Protein AF-A0A967H2B3-F1 (afdb_monomer_lite)

Foldseek 3Di:
DQADDVCCVVVDPCSFLVFWDPVCNVVVVVQVVCCVVVQKGWDWTWGQGPVRDTDIDIDMDGDDDD

Structure (mmCIF, N/CA/C/O backbone):
data_AF-A0A967H2B3-F1
#
_entry.id   AF-A0A967H2B3-F1
#
loop_
_atom_site.group_PDB
_atom_site.id
_atom_site.type_symbol
_atom_site.label_atom_id
_atom_site.label_alt_id
_atom_site.label_comp_id
_atom_site.label_asym_id
_atom_site.label_entity_id
_atom_site.label_seq_id
_atom_site.pdbx_PDB_ins_code
_atom_site.Cartn_x
_atom_site.Cartn_y
_atom_site.Cartn_z
_atom_site.occupancy
_atom_site.B_iso_or_equiv
_atom_site.auth_seq_id
_atom_site.auth_comp_id
_atom_site.auth_asym_id
_atom_site.auth_atom_id
_atom_site.pdbx_PDB_model_num
ATOM 1 N N . MET A 1 1 ? 4.216 -7.494 12.361 1.00 83.88 1 MET A N 1
ATOM 2 C CA . MET A 1 1 ? 4.143 -6.017 12.256 1.00 83.88 1 MET A CA 1
ATOM 3 C C . MET A 1 1 ? 2.707 -5.509 12.106 1.00 83.88 1 MET A C 1
ATOM 5 O O . MET A 1 1 ? 2.321 -4.665 12.899 1.00 83.88 1 MET A O 1
ATOM 9 N N . PHE A 1 2 ? 1.908 -6.024 11.161 1.00 93.75 2 PHE A N 1
ATOM 10 C CA . PHE A 1 2 ? 0.555 -5.497 10.870 1.00 93.75 2 PHE A CA 1
ATOM 11 C C . PHE A 1 2 ? -0.620 -6.343 11.397 1.00 93.75 2 PHE A C 1
ATOM 13 O O . PHE A 1 2 ? -1.779 -5.968 11.227 1.00 93.75 2 PHE A O 1
ATOM 20 N N . GLY A 1 3 ? -0.330 -7.483 12.030 1.00 95.69 3 GLY A N 1
ATOM 21 C CA . GLY A 1 3 ? -1.337 -8.379 12.613 1.00 95.69 3 GLY A CA 1
ATOM 22 C C . GLY A 1 3 ? -2.036 -9.310 11.619 1.00 95.69 3 GLY A C 1
ATOM 23 O O . GLY A 1 3 ? -2.952 -10.017 12.018 1.00 95.69 3 GLY A O 1
ATOM 24 N N . TYR A 1 4 ? -1.623 -9.317 10.350 1.00 94.62 4 TYR A N 1
ATOM 25 C CA . TYR A 1 4 ? -2.128 -10.242 9.335 1.00 94.62 4 TYR A CA 1
ATOM 26 C C . TYR A 1 4 ? -1.204 -11.444 9.165 1.00 94.62 4 TYR A C 1
ATOM 28 O O . TYR A 1 4 ? 0.019 -11.311 9.254 1.00 94.62 4 TYR A O 1
ATOM 36 N N . GLU A 1 5 ? -1.806 -12.588 8.868 1.00 94.75 5 GLU A N 1
ATOM 37 C CA . GLU A 1 5 ? -1.110 -13.800 8.463 1.00 94.75 5 GLU A CA 1
ATOM 38 C C . GLU A 1 5 ? -0.632 -13.690 7.006 1.00 94.75 5 GLU A C 1
ATOM 40 O O . GLU A 1 5 ? -1.324 -13.088 6.179 1.00 94.75 5 GLU A O 1
ATOM 45 N N . PRO A 1 6 ? 0.495 -14.324 6.631 1.00 91.62 6 PRO A N 1
ATOM 46 C CA . PRO A 1 6 ? 1.010 -14.276 5.261 1.00 91.62 6 PRO A CA 1
ATOM 47 C C . PRO A 1 6 ? -0.006 -14.709 4.197 1.00 91.62 6 PRO A C 1
ATOM 49 O O . PRO A 1 6 ? -0.058 -14.114 3.125 1.00 91.62 6 PRO A O 1
ATOM 52 N N . ARG A 1 7 ? -0.856 -15.703 4.499 1.00 93.81 7 ARG A N 1
ATOM 53 C CA . ARG A 1 7 ? -1.905 -16.163 3.573 1.00 93.81 7 ARG A CA 1
ATOM 54 C C . ARG A 1 7 ? -2.895 -15.051 3.216 1.00 93.81 7 ARG A C 1
ATOM 56 O O . ARG A 1 7 ? -3.193 -14.863 2.046 1.00 93.81 7 ARG A O 1
ATOM 63 N N . GLU A 1 8 ? -3.280 -14.230 4.198 1.00 91.88 8 GLU A N 1
ATOM 64 C CA . GLU A 1 8 ? -4.209 -13.114 3.985 1.00 91.88 8 GLU A CA 1
ATOM 65 C C . GLU A 1 8 ? -3.617 -12.107 2.987 1.00 91.88 8 GLU A C 1
ATOM 67 O O . GLU A 1 8 ? -4.351 -11.496 2.220 1.00 91.88 8 GLU A O 1
ATOM 72 N N . TYR A 1 9 ? -2.287 -11.976 2.981 1.00 86.06 9 TYR A N 1
ATOM 73 C CA . TYR A 1 9 ? -1.526 -11.120 2.074 1.00 86.06 9 TYR A CA 1
ATOM 74 C C . TYR A 1 9 ? -1.425 -11.686 0.651 1.00 86.06 9 TYR A C 1
ATOM 76 O O . TYR A 1 9 ? -1.475 -10.935 -0.319 1.00 86.06 9 TYR A O 1
ATOM 84 N N . LEU A 1 10 ? -1.224 -13.001 0.529 1.00 89.44 10 LEU A N 1
ATOM 85 C CA . LEU A 1 10 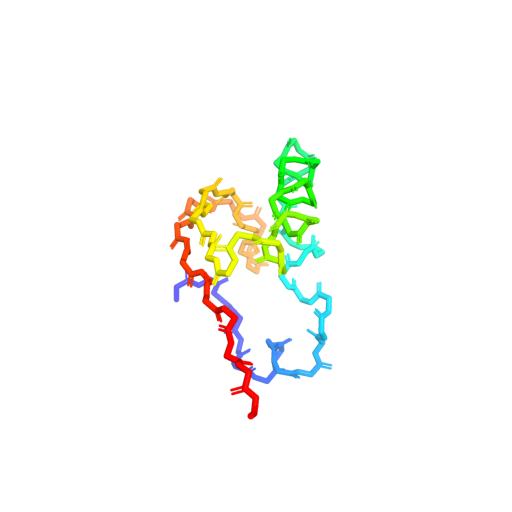? -0.931 -13.676 -0.739 1.00 89.44 10 LEU A CA 1
ATOM 86 C C . LEU A 1 10 ? -2.187 -14.028 -1.543 1.00 89.44 10 LEU A C 1
ATOM 88 O O . LEU A 1 10 ? -2.121 -14.128 -2.767 1.00 89.44 10 LEU A O 1
ATOM 92 N N . GLU A 1 11 ? -3.317 -14.225 -0.868 1.00 92.94 11 GLU A N 1
ATOM 93 C CA . GLU A 1 11 ? -4.575 -14.645 -1.493 1.00 92.94 11 GLU A CA 1
ATOM 94 C C . GLU A 1 11 ? -5.327 -13.490 -2.179 1.00 92.94 11 GLU A C 1
ATOM 96 O O . GLU A 1 11 ? -6.184 -13.735 -3.028 1.00 92.94 11 GLU A O 1
ATOM 101 N N . ASP A 1 12 ? -4.997 -12.231 -1.864 1.00 91.00 12 ASP A N 1
ATOM 102 C CA . ASP A 1 12 ? -5.685 -11.049 -2.388 1.00 91.00 12 ASP A CA 1
ATOM 103 C C . ASP A 1 12 ? -4.708 -10.044 -3.017 1.00 91.00 12 ASP A C 1
ATOM 105 O O . ASP A 1 12 ? -3.964 -9.334 -2.342 1.00 91.00 12 ASP A O 1
ATOM 109 N N . ARG A 1 13 ? -4.760 -9.906 -4.346 1.00 86.62 13 ARG A N 1
ATOM 110 C CA . ARG A 1 13 ? -3.962 -8.903 -5.076 1.00 86.62 13 ARG A CA 1
ATOM 111 C C . ARG A 1 13 ? -4.320 -7.460 -4.712 1.00 86.62 13 ARG A C 1
ATOM 113 O O . ARG A 1 13 ? -3.492 -6.571 -4.891 1.00 86.62 13 ARG A O 1
ATOM 120 N N . ASN A 1 14 ? -5.518 -7.225 -4.184 1.00 90.56 14 ASN A N 1
ATOM 121 C CA . ASN A 1 14 ? -5.959 -5.919 -3.709 1.00 90.56 14 ASN A CA 1
ATOM 122 C C . ASN A 1 14 ? -5.657 -5.697 -2.223 1.00 90.56 14 ASN A C 1
ATOM 124 O O . ASN A 1 14 ? -6.047 -4.664 -1.675 1.00 90.56 14 ASN A O 1
ATOM 128 N N . PHE A 1 15 ? -4.938 -6.616 -1.568 1.00 93.94 15 PHE A N 1
ATOM 129 C CA . PHE A 1 15 ? -4.750 -6.583 -0.125 1.00 93.94 15 PHE A CA 1
ATOM 130 C C . PHE A 1 15 ? -4.171 -5.256 0.367 1.00 93.94 15 PHE A C 1
ATOM 132 O O . PHE A 1 15 ? -4.712 -4.646 1.295 1.00 93.94 15 PHE A O 1
ATOM 139 N N . VAL A 1 16 ? -3.090 -4.808 -0.278 1.00 91.38 16 VAL A N 1
ATOM 140 C CA . VAL A 1 16 ? -2.415 -3.547 0.036 1.00 91.38 16 VAL A CA 1
ATOM 141 C C . VAL A 1 16 ? -3.277 -2.333 -0.317 1.00 91.38 16 VAL A C 1
ATOM 143 O O . VAL A 1 16 ? -3.596 -1.583 0.607 1.00 91.38 16 VAL A O 1
ATOM 146 N N . PRO A 1 17 ? -3.716 -2.125 -1.578 1.00 91.75 17 PRO A N 1
ATOM 147 C CA . PRO A 1 17 ? -4.472 -0.924 -1.939 1.00 91.75 17 PRO A CA 1
ATOM 148 C C . PRO A 1 17 ? -5.788 -0.775 -1.161 1.00 91.75 17 PRO A C 1
ATOM 150 O O . PRO A 1 17 ? -6.167 0.345 -0.832 1.00 91.75 17 PRO A O 1
ATOM 153 N N . ALA A 1 18 ? -6.448 -1.874 -0.779 1.00 94.25 18 ALA A N 1
ATOM 154 C CA . ALA A 1 18 ? -7.671 -1.832 0.030 1.00 94.25 18 ALA A CA 1
ATOM 155 C C . ALA A 1 18 ? -7.446 -1.421 1.501 1.00 94.25 18 ALA A C 1
ATOM 157 O O . ALA A 1 18 ? -8.408 -1.164 2.226 1.00 94.25 18 ALA A O 1
ATOM 158 N N . ARG A 1 19 ? -6.193 -1.393 1.971 1.00 95.88 19 ARG A N 1
ATOM 159 C CA . ARG A 1 19 ? -5.813 -1.098 3.366 1.00 95.88 19 ARG A CA 1
ATOM 160 C C . ARG A 1 19 ? -4.955 0.160 3.497 1.00 95.88 19 ARG A C 1
ATOM 162 O O . ARG A 1 19 ? -4.461 0.448 4.584 1.00 95.88 19 ARG A O 1
ATOM 169 N N . VAL A 1 20 ? -4.791 0.917 2.419 1.00 97.38 20 VAL A N 1
ATOM 170 C CA . VAL A 1 20 ? -4.157 2.239 2.439 1.00 97.38 20 VAL A CA 1
ATOM 171 C C . VAL A 1 20 ? -5.146 3.255 3.006 1.00 97.38 20 VAL A C 1
ATOM 173 O O . VAL A 1 20 ? -6.348 3.175 2.747 1.00 97.38 20 VAL A O 1
ATOM 176 N N . HIS A 1 21 ? -4.659 4.204 3.806 1.00 98.00 21 HIS A N 1
ATOM 177 C CA . HIS A 1 21 ? -5.498 5.277 4.331 1.00 98.00 21 HIS A CA 1
ATOM 178 C C . HIS A 1 21 ? -6.164 6.058 3.178 1.00 98.00 21 HIS A C 1
ATOM 180 O O . HIS A 1 21 ? -5.485 6.375 2.199 1.00 98.00 21 HIS A O 1
ATOM 186 N N . PRO A 1 22 ? -7.461 6.418 3.268 1.00 97.12 22 PRO A N 1
ATOM 187 C CA . PRO A 1 22 ? -8.181 7.059 2.162 1.00 97.12 22 PRO A CA 1
ATOM 188 C C . PRO A 1 22 ? -7.524 8.337 1.619 1.00 97.12 22 PRO A C 1
ATOM 190 O O . PRO A 1 22 ? -7.571 8.592 0.420 1.00 97.12 22 PRO A O 1
ATOM 193 N N . GLU A 1 23 ? -6.879 9.118 2.487 1.00 98.12 23 GLU A N 1
ATOM 194 C CA . GLU A 1 23 ? -6.135 10.323 2.086 1.00 98.12 23 GLU A CA 1
ATOM 195 C C . GLU A 1 23 ? -4.894 10.007 1.229 1.00 98.12 23 GLU A C 1
ATOM 197 O O . GLU A 1 23 ? -4.541 10.789 0.349 1.00 98.12 23 GLU A O 1
ATOM 202 N N . ASP A 1 24 ? -4.266 8.848 1.436 1.00 97.38 24 ASP A N 1
ATOM 203 C CA . ASP A 1 24 ? -3.019 8.465 0.763 1.00 97.38 24 ASP A CA 1
ATOM 204 C C . ASP A 1 24 ? -3.294 7.701 -0.549 1.00 97.38 24 ASP A C 1
ATOM 206 O O . ASP A 1 24 ? -2.449 7.657 -1.445 1.00 97.38 24 ASP A O 1
ATOM 210 N N . ALA A 1 25 ? -4.499 7.136 -0.704 1.00 93.88 25 ALA A N 1
ATOM 211 C CA . ALA A 1 25 ? -4.883 6.292 -1.839 1.00 93.88 25 ALA A CA 1
ATOM 212 C C . ALA A 1 25 ? -4.691 6.976 -3.204 1.00 93.88 25 ALA A C 1
ATOM 214 O O . ALA A 1 25 ? -4.223 6.351 -4.158 1.00 93.88 25 ALA A O 1
ATOM 215 N N . SER A 1 26 ? -5.013 8.270 -3.304 1.00 93.81 26 SER A N 1
ATOM 216 C CA . SER A 1 26 ? -4.858 9.022 -4.557 1.00 93.81 26 SER A CA 1
ATOM 217 C C . SER A 1 26 ? -3.387 9.246 -4.935 1.00 93.81 26 SER A C 1
ATOM 219 O O . SER A 1 26 ? -3.027 9.154 -6.113 1.00 93.81 26 SER A O 1
ATOM 221 N N . GLY A 1 27 ? -2.528 9.492 -3.940 1.00 93.25 27 GLY A N 1
ATOM 222 C CA . GLY A 1 27 ? -1.085 9.633 -4.123 1.00 93.25 27 GLY A CA 1
ATOM 223 C C . GLY A 1 27 ? -0.449 8.316 -4.554 1.00 93.25 27 GLY A C 1
ATOM 224 O O . GLY A 1 27 ? 0.275 8.281 -5.550 1.00 93.25 27 GLY A O 1
ATOM 225 N N . LEU A 1 28 ? -0.810 7.222 -3.880 1.00 93.06 28 LEU A N 1
ATOM 226 C CA . LEU A 1 28 ? -0.323 5.885 -4.203 1.00 93.06 28 LEU A CA 1
ATOM 227 C C . LEU A 1 28 ? -0.714 5.470 -5.632 1.00 93.06 28 LEU A C 1
ATOM 229 O O . LEU A 1 28 ? 0.139 5.041 -6.408 1.00 93.06 28 LEU A O 1
ATOM 233 N N . ALA A 1 29 ? -1.976 5.674 -6.027 1.00 91.81 29 ALA A N 1
ATOM 234 C CA . ALA A 1 29 ? -2.447 5.375 -7.382 1.00 91.81 29 ALA A CA 1
ATOM 235 C C . ALA A 1 29 ? -1.680 6.162 -8.460 1.00 91.81 29 ALA A C 1
ATOM 237 O O . ALA A 1 29 ? -1.342 5.617 -9.514 1.00 91.81 29 ALA A O 1
ATOM 238 N N . ARG A 1 30 ? -1.355 7.435 -8.192 1.00 92.81 30 ARG A N 1
ATOM 239 C CA . ARG A 1 30 ? -0.531 8.253 -9.093 1.00 92.81 30 ARG A CA 1
ATOM 240 C C . ARG A 1 30 ? 0.895 7.713 -9.203 1.00 92.81 30 ARG A C 1
ATOM 242 O O . ARG A 1 30 ? 1.422 7.675 -10.312 1.00 92.81 30 ARG A O 1
ATOM 249 N N . GLY A 1 31 ? 1.497 7.288 -8.091 1.00 92.94 31 GLY A N 1
ATOM 250 C CA . GLY A 1 31 ? 2.814 6.649 -8.078 1.00 92.94 31 GLY A CA 1
ATOM 251 C C . GLY A 1 31 ? 2.837 5.390 -8.944 1.00 92.94 31 GLY A C 1
ATOM 252 O O . GLY A 1 31 ? 3.646 5.285 -9.867 1.00 92.94 31 GLY A O 1
ATOM 253 N N . PHE A 1 32 ? 1.878 4.481 -8.739 1.00 91.75 32 PHE A N 1
ATOM 254 C CA . PHE A 1 32 ? 1.743 3.261 -9.544 1.00 91.75 32 PHE A CA 1
ATOM 255 C C . PHE A 1 32 ? 1.560 3.542 -11.041 1.00 91.75 32 PHE A C 1
ATOM 257 O O . PHE A 1 32 ? 2.152 2.851 -11.869 1.00 91.75 32 PHE A O 1
ATOM 264 N N . ALA A 1 33 ? 0.802 4.580 -11.410 1.00 92.19 33 ALA A N 1
ATOM 265 C CA . ALA A 1 33 ? 0.635 4.971 -12.811 1.00 92.19 33 ALA A CA 1
ATOM 266 C C . ALA A 1 33 ? 1.952 5.420 -13.482 1.00 92.19 33 ALA A C 1
ATOM 268 O O . ALA A 1 33 ? 2.072 5.355 -14.707 1.00 92.19 33 ALA A O 1
ATOM 269 N N . GLN A 1 34 ? 2.936 5.875 -12.699 1.00 92.81 34 GLN A N 1
ATOM 270 C CA . GLN A 1 34 ? 4.260 6.270 -13.190 1.00 92.81 34 GLN A CA 1
ATOM 271 C C . GLN A 1 34 ? 5.310 5.159 -13.060 1.00 92.81 34 GLN A C 1
ATOM 273 O O . GLN A 1 34 ? 6.305 5.206 -13.781 1.00 92.81 34 GLN A O 1
ATOM 278 N N . LEU A 1 35 ? 5.089 4.143 -12.215 1.00 94.81 35 LEU A N 1
ATOM 279 C CA . LEU A 1 35 ? 6.047 3.063 -11.939 1.00 94.81 35 LEU A CA 1
ATOM 280 C C . LEU A 1 35 ? 6.561 2.388 -13.217 1.00 94.81 35 LEU A C 1
ATOM 282 O O . LEU A 1 35 ? 7.766 2.260 -13.404 1.00 94.81 35 LEU A O 1
ATOM 286 N N . PHE A 1 36 ? 5.668 2.018 -14.137 1.00 91.25 36 PHE A N 1
ATOM 287 C CA . PHE A 1 36 ? 6.064 1.360 -15.389 1.00 91.25 36 PHE A CA 1
ATOM 288 C C . PHE A 1 36 ? 6.837 2.274 -16.348 1.00 91.25 36 PHE A C 1
ATOM 290 O O . PHE A 1 36 ? 7.562 1.783 -17.205 1.00 91.25 36 PHE A O 1
ATOM 297 N N . LYS A 1 37 ? 6.715 3.599 -16.205 1.00 93.44 37 LYS A N 1
ATOM 298 C CA . LYS A 1 37 ? 7.479 4.570 -17.003 1.00 93.44 37 LYS A CA 1
ATOM 299 C C . LYS A 1 37 ? 8.839 4.872 -16.379 1.00 93.44 37 LYS A C 1
ATOM 301 O O . LYS A 1 37 ? 9.825 4.987 -17.095 1.00 93.44 37 LYS A O 1
ATOM 306 N N . ALA A 1 38 ? 8.885 5.016 -15.055 1.00 94.50 38 ALA A N 1
ATOM 307 C CA . ALA A 1 38 ? 10.092 5.362 -14.309 1.00 94.50 38 ALA A CA 1
ATOM 308 C C . ALA A 1 38 ? 10.968 4.142 -13.967 1.00 94.50 38 ALA A C 1
ATOM 310 O O . ALA A 1 38 ? 12.130 4.304 -13.598 1.00 94.50 38 ALA A O 1
ATOM 311 N N . GLY A 1 39 ? 10.411 2.929 -14.028 1.00 95.94 39 GLY A N 1
ATOM 312 C CA . GLY A 1 39 ? 11.071 1.676 -13.647 1.00 95.94 39 GLY A CA 1
ATOM 313 C C . GLY A 1 39 ? 11.272 1.493 -12.138 1.00 95.94 39 GLY A C 1
ATOM 314 O O . GLY A 1 39 ? 11.641 0.405 -11.700 1.00 95.94 39 GLY A O 1
ATOM 315 N N . HIS A 1 40 ? 11.008 2.526 -11.338 1.00 96.31 40 HIS A N 1
ATOM 316 C CA . HIS A 1 40 ? 11.142 2.518 -9.889 1.00 96.31 40 HIS A CA 1
ATOM 317 C C . HIS A 1 40 ? 10.120 3.458 -9.240 1.00 96.31 40 HIS A C 1
ATOM 319 O O . HIS A 1 40 ? 9.639 4.401 -9.873 1.00 96.31 40 HIS A O 1
ATOM 325 N N . LEU A 1 41 ? 9.795 3.201 -7.976 1.00 95.81 41 LEU A N 1
ATOM 326 C CA . LEU A 1 41 ? 8.921 4.042 -7.166 1.00 95.81 41 LEU A CA 1
ATOM 327 C C . LEU A 1 41 ? 9.281 3.872 -5.692 1.00 95.81 41 LEU A C 1
ATOM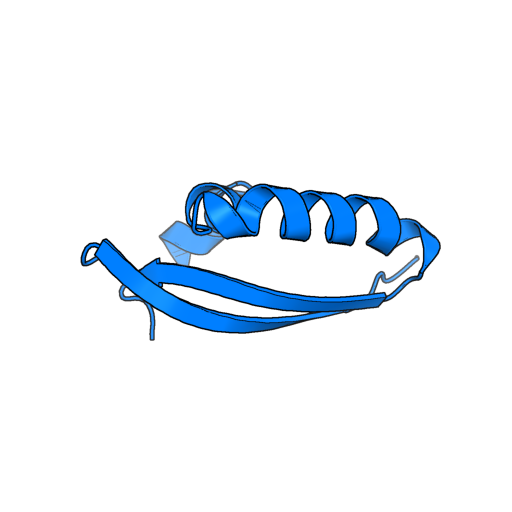 329 O O . LEU A 1 41 ? 9.391 2.743 -5.228 1.00 95.81 41 LEU A O 1
ATOM 333 N N . ILE A 1 42 ? 9.415 4.981 -4.969 1.00 95.25 42 ILE A N 1
ATOM 334 C CA . ILE A 1 42 ? 9.463 4.990 -3.505 1.00 95.25 42 ILE A CA 1
ATOM 335 C C . ILE A 1 42 ? 8.179 5.654 -3.027 1.00 95.25 42 ILE A C 1
ATOM 337 O O . ILE A 1 42 ? 7.879 6.770 -3.461 1.00 95.25 42 ILE A O 1
ATOM 341 N N . ASN A 1 43 ? 7.432 4.989 -2.149 1.00 94.19 43 ASN A N 1
ATOM 342 C CA . ASN A 1 43 ? 6.248 5.570 -1.526 1.00 94.19 43 ASN 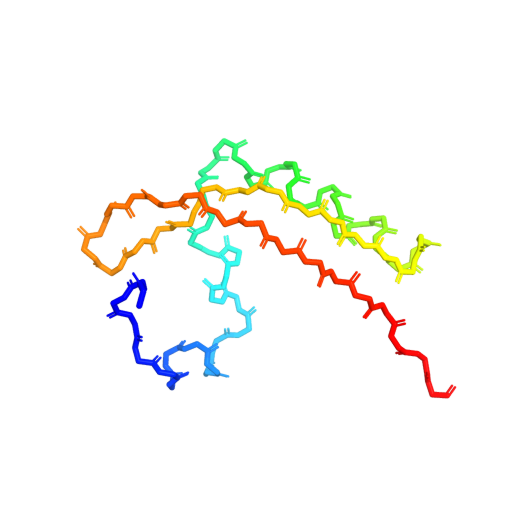A CA 1
ATOM 343 C C . ASN A 1 43 ? 6.385 5.589 -0.014 1.00 94.19 43 ASN A C 1
ATOM 345 O O . ASN A 1 43 ? 7.093 4.780 0.582 1.00 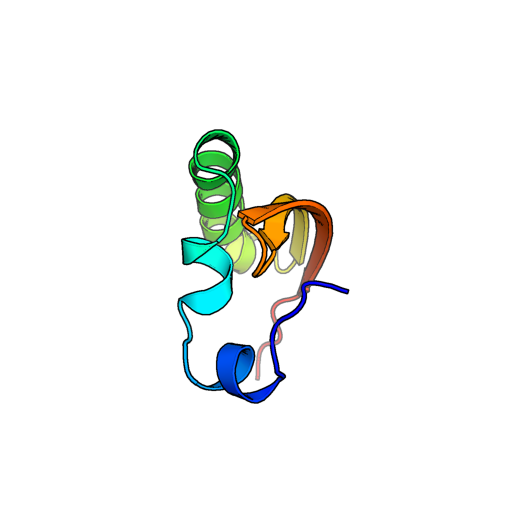94.19 43 ASN A O 1
ATOM 349 N N . GLU A 1 44 ? 5.629 6.489 0.599 1.00 96.56 44 GLU A N 1
ATOM 350 C CA . GLU A 1 44 ? 5.352 6.471 2.023 1.00 96.56 44 GLU A CA 1
ATOM 351 C C . GLU A 1 44 ? 3.843 6.648 2.218 1.00 96.56 44 GLU A C 1
ATOM 353 O O . GLU A 1 44 ? 3.240 7.559 1.648 1.00 96.56 44 GLU A O 1
ATOM 358 N N . TYR A 1 45 ? 3.207 5.735 2.951 1.00 97.06 45 TYR A N 1
ATOM 359 C CA . TYR A 1 45 ? 1.755 5.733 3.141 1.00 97.06 45 TYR A CA 1
ATOM 360 C C . TYR A 1 45 ? 1.354 5.109 4.477 1.00 97.06 45 TYR A C 1
ATOM 362 O O . TYR A 1 45 ? 2.083 4.312 5.076 1.00 97.06 45 TYR A O 1
ATOM 370 N N . ARG A 1 46 ? 0.155 5.448 4.954 1.00 98.31 46 ARG A N 1
ATOM 371 C CA . ARG A 1 46 ? -0.432 4.837 6.148 1.00 98.31 46 ARG A CA 1
ATOM 372 C C . ARG A 1 46 ? -1.149 3.544 5.775 1.00 98.31 46 ARG A C 1
ATOM 374 O O . ARG A 1 46 ? -2.104 3.545 4.999 1.00 98.31 46 ARG A O 1
ATOM 381 N N . PHE A 1 47 ? -0.718 2.442 6.378 1.00 97.50 47 PHE A N 1
ATOM 382 C CA . PHE A 1 47 ? -1.296 1.114 6.202 1.00 97.50 47 PHE A CA 1
ATOM 383 C C . PHE A 1 47 ? -2.154 0.706 7.404 1.00 97.50 47 PHE A C 1
ATOM 385 O O . PHE A 1 47 ? -1.726 0.841 8.556 1.00 97.50 47 PHE A O 1
ATOM 392 N N . ARG A 1 48 ? -3.357 0.182 7.144 1.00 97.88 48 ARG A N 1
ATOM 393 C CA . ARG A 1 48 ? -4.309 -0.252 8.171 1.00 97.88 48 ARG A CA 1
ATOM 394 C C . ARG A 1 48 ? -3.983 -1.656 8.682 1.00 97.88 48 ARG A C 1
ATOM 396 O O . ARG 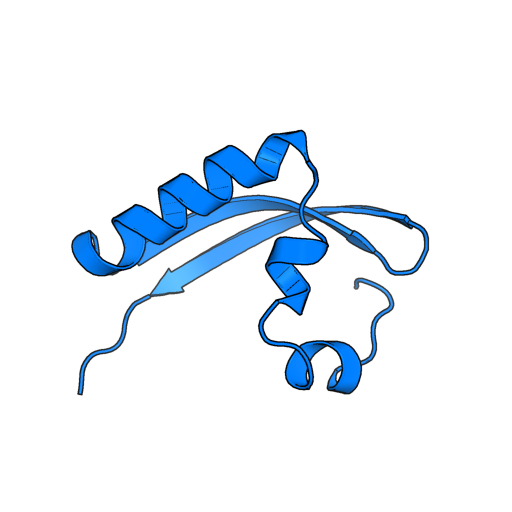A 1 48 ? -4.164 -2.653 7.977 1.00 97.88 48 ARG A O 1
ATOM 403 N N . CYS A 1 49 ? -3.574 -1.739 9.942 1.00 97.31 49 CYS A N 1
ATOM 404 C CA . CYS A 1 49 ? -3.372 -2.985 10.676 1.00 97.31 49 CYS A CA 1
ATOM 405 C C . CYS A 1 49 ? -4.699 -3.725 10.911 1.00 97.31 49 CYS A C 1
ATOM 407 O O . CYS A 1 49 ? -5.786 -3.155 10.776 1.00 97.31 49 CYS A O 1
ATOM 409 N N . LYS A 1 50 ? -4.617 -5.008 11.281 1.00 96.69 50 LYS A N 1
ATOM 410 C CA . LYS A 1 50 ? -5.800 -5.852 11.528 1.00 96.69 50 LYS A CA 1
ATOM 411 C C . LYS A 1 50 ? -6.672 -5.350 12.684 1.00 96.69 50 LYS A C 1
ATOM 413 O O . LYS A 1 50 ? -7.884 -5.525 12.651 1.00 96.69 50 LYS A O 1
ATOM 418 N N . ASP A 1 51 ? -6.061 -4.685 13.661 1.00 97.12 51 ASP A N 1
ATOM 419 C CA . ASP A 1 51 ? -6.738 -4.036 14.792 1.00 97.12 51 ASP A CA 1
ATOM 420 C C . ASP A 1 51 ? -7.379 -2.677 14.438 1.00 97.12 51 ASP A C 1
ATOM 422 O O . ASP A 1 51 ? -7.997 -2.047 15.292 1.00 97.12 51 ASP A O 1
ATOM 426 N N . GLY A 1 52 ? -7.244 -2.217 13.189 1.00 96.69 52 GLY A N 1
ATOM 427 C CA . GLY A 1 52 ? -7.766 -0.935 12.714 1.00 96.69 52 GLY A CA 1
ATOM 428 C C . GLY A 1 52 ? -6.823 0.255 12.912 1.00 96.69 52 GLY A C 1
ATOM 429 O O . GLY A 1 52 ? -7.104 1.326 12.374 1.00 96.69 52 GLY A O 1
ATOM 430 N N . SER A 1 53 ? -5.700 0.087 13.618 1.00 97.88 53 SER A N 1
ATOM 431 C CA . SER A 1 53 ? -4.680 1.130 13.752 1.00 97.88 53 SER A CA 1
ATOM 432 C C . SER A 1 53 ? -3.941 1.374 12.433 1.00 97.88 53 SER A C 1
ATOM 434 O O . SER A 1 53 ? -3.861 0.497 11.570 1.00 97.88 53 SER A O 1
ATOM 436 N N . TYR A 1 54 ? -3.369 2.568 12.273 1.00 98.12 54 TYR A N 1
ATOM 437 C CA . TYR A 1 54 ? -2.544 2.908 11.115 1.00 98.12 54 TYR A CA 1
ATOM 438 C C . TYR A 1 54 ? -1.064 2.951 11.483 1.00 98.12 54 TYR A C 1
ATOM 440 O O . TYR A 1 54 ? -0.689 3.442 12.548 1.00 98.12 54 TYR A O 1
ATOM 44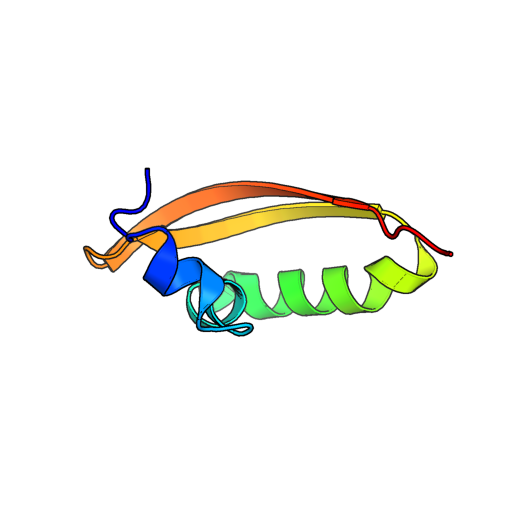8 N N . ARG A 1 55 ? -0.218 2.461 10.574 1.00 97.75 55 ARG A N 1
ATOM 449 C CA . ARG A 1 55 ? 1.244 2.558 10.668 1.00 97.75 55 ARG A CA 1
ATOM 450 C C . ARG A 1 55 ? 1.807 3.121 9.375 1.00 97.75 55 ARG A C 1
ATOM 452 O O . ARG A 1 55 ? 1.329 2.766 8.301 1.00 97.75 55 ARG A O 1
ATOM 459 N N . TRP A 1 56 ? 2.824 3.966 9.488 1.00 97.62 56 TRP A N 1
ATOM 460 C CA . TRP A 1 56 ? 3.594 4.416 8.336 1.00 97.62 56 TRP A CA 1
ATOM 461 C C . TRP A 1 56 ? 4.392 3.252 7.750 1.00 97.62 56 TRP A C 1
ATOM 463 O O . TRP A 1 56 ? 5.029 2.491 8.483 1.00 97.62 56 TRP A O 1
ATOM 473 N N . VAL A 1 57 ? 4.317 3.115 6.432 1.00 96.50 57 VAL A N 1
ATOM 474 C CA . VAL A 1 57 ? 5.082 2.167 5.627 1.00 96.50 57 VAL A CA 1
ATOM 475 C C . VAL A 1 57 ? 5.802 2.969 4.562 1.00 96.50 57 VAL A C 1
ATOM 477 O O . VAL A 1 57 ? 5.171 3.784 3.894 1.00 96.50 57 VAL A O 1
ATOM 480 N N . SER A 1 58 ? 7.097 2.714 4.406 1.00 96.06 58 SER A N 1
ATOM 481 C CA . SER A 1 58 ? 7.846 3.127 3.228 1.00 96.06 58 SER A CA 1
ATOM 482 C C . SER A 1 58 ? 8.239 1.882 2.443 1.00 96.06 58 SER A C 1
ATOM 484 O O . SER A 1 58 ? 8.767 0.929 3.025 1.00 96.06 58 SER A O 1
ATOM 486 N N . ASP A 1 59 ? 7.925 1.872 1.150 1.00 94.25 59 ASP A N 1
ATOM 487 C CA . ASP A 1 59 ? 8.282 0.795 0.234 1.00 94.25 59 ASP A CA 1
ATOM 488 C C . ASP A 1 59 ? 9.018 1.315 -1.001 1.00 94.25 59 ASP A C 1
ATOM 490 O O . ASP A 1 59 ? 8.914 2.483 -1.380 1.00 94.25 59 ASP A O 1
ATOM 494 N N . GLU A 1 60 ? 9.801 0.424 -1.607 1.00 96.00 60 GLU A N 1
ATOM 495 C CA . GLU A 1 60 ? 10.468 0.650 -2.881 1.00 96.00 60 GLU A CA 1
ATOM 496 C C . GLU A 1 60 ? 10.043 -0.457 -3.847 1.00 96.00 60 GLU A C 1
ATOM 498 O O . GLU A 1 60 ? 10.212 -1.648 -3.572 1.00 96.00 60 GLU A O 1
ATOM 503 N N . LEU A 1 61 ? 9.495 -0.061 -4.992 1.00 95.25 61 LEU A N 1
ATOM 504 C CA . LEU A 1 61 ? 9.134 -0.953 -6.083 1.00 95.25 61 LEU A CA 1
ATOM 505 C C . LEU A 1 61 ? 10.111 -0.757 -7.236 1.00 95.25 61 LEU A C 1
ATOM 507 O O . LEU A 1 61 ? 10.419 0.373 -7.611 1.00 95.25 61 LEU A O 1
ATOM 511 N N . ARG A 1 62 ? 10.549 -1.864 -7.841 1.00 96.25 62 ARG A N 1
ATOM 512 C CA . ARG A 1 62 ? 11.336 -1.877 -9.078 1.00 96.25 62 ARG A CA 1
ATOM 513 C C . ARG A 1 62 ? 10.670 -2.787 -10.095 1.00 96.25 62 ARG A C 1
ATOM 515 O O . ARG A 1 62 ? 10.282 -3.905 -9.763 1.00 96.25 62 ARG A O 1
ATOM 522 N N . VAL A 1 63 ? 10.536 -2.300 -11.323 1.00 96.00 63 VAL A N 1
ATOM 523 C CA . VAL A 1 63 ? 10.000 -3.093 -12.432 1.00 96.00 63 VAL A CA 1
ATOM 524 C C . VAL A 1 63 ? 11.127 -3.944 -12.998 1.00 96.00 63 VAL A C 1
ATOM 526 O O . VAL A 1 63 ? 12.176 -3.420 -13.366 1.00 96.00 63 VAL A O 1
ATOM 529 N N . ILE A 1 64 ? 10.902 -5.253 -13.061 1.00 95.31 64 ILE A N 1
ATOM 530 C CA . ILE A 1 64 ? 11.802 -6.201 -13.712 1.00 95.31 64 ILE A CA 1
ATOM 531 C C . ILE A 1 64 ? 11.160 -6.600 -15.038 1.00 95.31 64 ILE A C 1
ATOM 533 O O . ILE A 1 64 ? 9.995 -7.000 -15.063 1.00 95.31 64 ILE A O 1
ATOM 537 N N . TYR A 1 65 ? 11.914 -6.443 -16.120 1.00 89.69 65 TYR A N 1
ATOM 538 C CA . TYR A 1 65 ? 11.549 -6.916 -17.452 1.00 89.69 65 TYR A CA 1
ATOM 539 C C . TYR A 1 65 ? 12.210 -8.278 -17.697 1.00 89.69 65 TYR A C 1
ATOM 541 O O . TYR A 1 65 ? 13.265 -8.548 -17.118 1.00 89.69 65 TYR A O 1
ATOM 549 N N . ASP A 1 66 ? 11.565 -9.110 -18.511 1.00 84.00 66 ASP A N 1
ATOM 550 C CA . ASP A 1 66 ? 12.135 -10.353 -19.054 1.00 84.00 66 ASP A CA 1
ATOM 551 C C . ASP A 1 66 ? 13.111 -10.052 -20.206 1.00 84.00 66 ASP A C 1
ATOM 553 O O . ASP A 1 66 ? 12.870 -9.048 -20.924 1.00 84.00 66 ASP A O 1
#

Secondary structure (DSSP, 8-state):
--S--HHHHHS-TTTTGGGB-HHHHHHHHHHHHHHHHHSEEEEEEEEE-TTS-EEEEEEEEE----

Sequence (66 aa):
MFGYEPREYLEDRNFVPARVHPEDASGLARGFAQLFKAGHLINEYRFRCKDGSYRWVSDELRVIYD

pLDDT: mean 94.2, std 3.25, range [83.88, 98.31]

Radius of gyration: 12.69 Å; chains: 1; bounding box: 20×26×34 Å